Protein AF-A0A933V5P8-F1 (afdb_monomer_lite)

Sequence (43 aa):
MLNIGINGFGRIGRIASRIILTRKNLQLAAINSRASTSSHAYL

Secondary structure (DSSP, 8-state):
-EEEEEE--SHHHHHHHHHHHT-TTEEEEEEE-SS-HHHHHH-

Structure (mmCIF, N/CA/C/O backbone):
data_AF-A0A933V5P8-F1
#
_entry.id   AF-A0A933V5P8-F1
#
loop_
_atom_site.group_PDB
_atom_site.id
_atom_site.type_symbol
_atom_site.label_atom_id
_atom_site.label_alt_id
_atom_site.label_comp_id
_atom_site.label_asym_id
_atom_site.label_entity_id
_atom_site.label_seq_id
_atom_site.pdbx_PDB_ins_code
_atom_site.Cartn_x
_atom_site.Cartn_y
_atom_site.Cartn_z
_atom_site.occupancy
_atom_site.B_iso_or_equiv
_atom_site.auth_seq_id
_atom_site.auth_comp_id
_atom_site.auth_asym_id
_atom_site.auth_atom_id
_atom_site.pdbx_PDB_model_num
ATOM 1 N N . MET A 1 1 ? -15.851 5.161 6.526 1.00 86.50 1 MET A N 1
ATOM 2 C CA . MET A 1 1 ? -14.529 4.625 6.144 1.00 86.50 1 MET A CA 1
ATOM 3 C C . MET A 1 1 ? -13.968 5.535 5.064 1.00 86.50 1 MET A C 1
ATOM 5 O O . MET A 1 1 ? -14.695 5.808 4.119 1.00 86.50 1 MET A O 1
ATOM 9 N N . LEU A 1 2 ? -12.771 6.097 5.252 1.00 98.06 2 LEU A N 1
ATOM 10 C CA . LEU A 1 2 ? -12.155 7.037 4.307 1.00 98.06 2 LEU A CA 1
ATOM 11 C C . LEU A 1 2 ? -11.183 6.296 3.382 1.00 98.06 2 LEU A C 1
ATOM 13 O O . LEU A 1 2 ? -10.271 5.622 3.862 1.00 98.06 2 LEU A O 1
ATOM 17 N N . ASN A 1 3 ? -11.366 6.457 2.073 1.00 98.38 3 ASN A N 1
ATOM 18 C CA . ASN A 1 3 ? -10.524 5.837 1.053 1.00 98.38 3 ASN A CA 1
ATOM 19 C C . ASN A 1 3 ? -9.287 6.691 0.773 1.00 98.38 3 ASN A C 1
ATOM 21 O O . ASN A 1 3 ? -9.399 7.883 0.495 1.00 98.38 3 ASN A O 1
ATOM 25 N N . ILE A 1 4 ? -8.113 6.065 0.817 1.00 98.50 4 ILE A N 1
ATOM 26 C CA . ILE A 1 4 ? -6.817 6.721 0.647 1.00 98.50 4 ILE A CA 1
ATOM 27 C C . ILE A 1 4 ? -6.111 6.166 -0.589 1.00 98.50 4 ILE A C 1
ATOM 29 O O . ILE A 1 4 ? -5.950 4.954 -0.732 1.00 98.50 4 ILE A O 1
ATOM 33 N N . GLY A 1 5 ? -5.652 7.064 -1.460 1.00 98.56 5 GLY A N 1
ATOM 34 C CA . GLY A 1 5 ? -4.698 6.758 -2.523 1.00 98.56 5 GLY A CA 1
ATOM 35 C C . GLY A 1 5 ? -3.292 7.224 -2.144 1.00 98.56 5 GLY A C 1
ATOM 36 O O . GLY A 1 5 ? -3.136 8.294 -1.559 1.00 98.56 5 GLY A O 1
ATOM 37 N N . ILE A 1 6 ? -2.264 6.446 -2.488 1.00 98.56 6 ILE A N 1
ATOM 38 C CA . ILE A 1 6 ? -0.856 6.835 -2.314 1.00 98.56 6 ILE A CA 1
ATOM 39 C C . ILE A 1 6 ? -0.208 7.023 -3.686 1.00 98.56 6 ILE A C 1
ATOM 41 O O . ILE A 1 6 ? -0.118 6.075 -4.462 1.00 98.56 6 ILE A O 1
ATOM 45 N N . ASN A 1 7 ? 0.298 8.226 -3.967 1.00 98.31 7 ASN A N 1
ATOM 46 C CA . ASN A 1 7 ? 1.098 8.510 -5.157 1.00 98.31 7 ASN A CA 1
ATOM 47 C C . ASN A 1 7 ? 2.583 8.613 -4.776 1.00 98.31 7 ASN A C 1
ATOM 49 O O . ASN A 1 7 ? 3.006 9.600 -4.179 1.00 98.31 7 ASN A O 1
ATOM 53 N N . GLY A 1 8 ? 3.356 7.571 -5.091 1.00 97.94 8 GLY A N 1
ATOM 54 C CA . GLY A 1 8 ? 4.757 7.416 -4.699 1.00 97.94 8 GLY A CA 1
ATOM 55 C C . GLY A 1 8 ? 4.953 6.402 -3.567 1.00 97.94 8 GLY A C 1
ATOM 56 O O . GLY A 1 8 ? 4.971 6.751 -2.387 1.00 97.94 8 GLY A O 1
ATOM 57 N N . PHE A 1 9 ? 5.183 5.131 -3.918 1.00 98.06 9 PHE A N 1
ATOM 58 C CA . PHE A 1 9 ? 5.354 4.030 -2.951 1.00 98.06 9 PHE A CA 1
ATOM 59 C C . PHE A 1 9 ? 6.813 3.794 -2.518 1.00 98.06 9 PHE A C 1
ATOM 61 O O . PHE A 1 9 ? 7.324 2.673 -2.466 1.00 98.06 9 PHE A O 1
ATOM 68 N N . GLY A 1 10 ? 7.510 4.891 -2.219 1.00 96.50 10 GLY A N 1
ATOM 69 C CA . GLY A 1 10 ? 8.839 4.865 -1.610 1.00 96.50 10 GLY A CA 1
ATOM 70 C C . GLY A 1 10 ? 8.783 4.534 -0.115 1.00 96.50 10 GLY A C 1
ATOM 71 O O . GLY A 1 10 ? 7.801 3.998 0.393 1.00 96.50 10 GLY A O 1
ATOM 72 N N . ARG A 1 11 ? 9.830 4.908 0.626 1.00 97.25 11 ARG A N 1
ATOM 73 C CA . ARG A 1 11 ? 9.927 4.642 2.072 1.00 97.25 11 ARG A CA 1
ATOM 74 C C . ARG A 1 11 ? 8.722 5.169 2.866 1.00 97.25 11 ARG A C 1
ATOM 76 O O . ARG A 1 11 ? 8.150 4.426 3.653 1.00 97.25 11 ARG A O 1
ATOM 83 N N . ILE A 1 12 ? 8.299 6.410 2.620 1.00 98.38 12 ILE A N 1
ATOM 84 C CA . ILE A 1 12 ? 7.174 7.020 3.347 1.00 98.38 12 ILE A CA 1
ATOM 85 C C . ILE A 1 12 ? 5.830 6.418 2.930 1.00 98.38 12 ILE A C 1
ATOM 87 O O . ILE A 1 12 ? 5.047 6.059 3.802 1.00 98.38 12 ILE A O 1
ATOM 91 N N . GLY A 1 13 ? 5.581 6.224 1.630 1.00 98.25 13 GLY A N 1
ATOM 92 C CA . GLY A 1 13 ? 4.340 5.599 1.152 1.00 98.25 13 GLY A CA 1
ATOM 93 C C . GLY A 1 13 ? 4.116 4.202 1.746 1.00 98.25 13 GLY A C 1
ATOM 94 O O . GLY A 1 13 ? 3.009 3.876 2.167 1.00 98.25 13 GLY A O 1
ATOM 95 N N . ARG A 1 14 ? 5.189 3.415 1.881 1.00 97.81 14 ARG A N 1
ATOM 96 C CA . ARG A 1 14 ? 5.168 2.086 2.508 1.00 97.81 14 ARG A CA 1
ATOM 97 C C . ARG A 1 14 ? 4.935 2.101 4.021 1.00 97.81 14 ARG A C 1
ATOM 99 O O . ARG A 1 14 ? 4.345 1.169 4.562 1.00 97.81 14 ARG A O 1
ATOM 106 N N . ILE A 1 15 ? 5.414 3.121 4.729 1.00 98.44 15 ILE A N 1
ATOM 107 C CA . ILE A 1 15 ? 5.124 3.287 6.163 1.00 98.44 15 ILE A CA 1
ATOM 108 C C . ILE A 1 15 ? 3.682 3.771 6.345 1.00 98.44 15 ILE A C 1
ATOM 110 O O . ILE A 1 15 ? 2.962 3.264 7.203 1.00 98.44 15 ILE A O 1
ATOM 114 N N . ALA A 1 16 ? 3.230 4.695 5.497 1.00 98.56 16 ALA A N 1
ATOM 115 C CA . ALA A 1 16 ? 1.859 5.181 5.504 1.00 98.56 16 ALA A CA 1
ATOM 116 C C . ALA A 1 16 ? 0.855 4.044 5.259 1.00 98.56 16 ALA A C 1
ATOM 118 O O . ALA A 1 16 ? -0.112 3.942 6.008 1.00 98.56 16 ALA A O 1
ATOM 119 N N . SER A 1 17 ? 1.100 3.143 4.296 1.00 98.25 17 SER A N 1
ATOM 120 C CA . SER A 1 1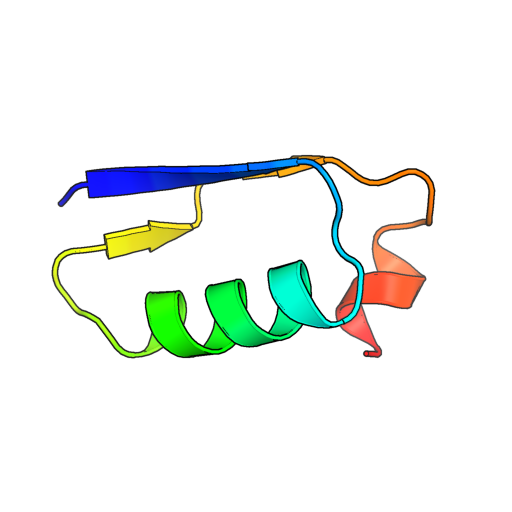7 ? 0.230 1.977 4.079 1.00 98.25 17 SER A CA 1
ATOM 121 C C . SER A 1 17 ? 0.165 1.061 5.301 1.00 98.25 17 SER A C 1
ATOM 123 O O . SER A 1 17 ? -0.928 0.655 5.683 1.00 98.25 17 SER A O 1
ATOM 125 N N . ARG A 1 18 ? 1.297 0.802 5.972 1.00 98.06 18 ARG A N 1
ATOM 126 C CA . ARG A 1 18 ? 1.336 0.025 7.226 1.00 98.06 18 ARG A CA 1
ATOM 127 C C . ARG A 1 18 ? 0.481 0.666 8.321 1.00 98.06 18 ARG A C 1
ATOM 129 O O . ARG A 1 18 ? -0.259 -0.038 8.993 1.00 98.06 18 ARG A O 1
ATOM 136 N N . ILE A 1 19 ? 0.533 1.991 8.473 1.00 98.38 19 ILE A N 1
ATOM 137 C CA . ILE A 1 19 ? -0.305 2.719 9.441 1.00 98.38 19 ILE A CA 1
ATOM 138 C C . ILE A 1 19 ? -1.783 2.680 9.034 1.00 98.38 19 ILE A C 1
ATOM 140 O O . ILE A 1 19 ? -2.647 2.513 9.886 1.00 98.38 19 ILE A O 1
ATOM 144 N N . ILE A 1 20 ? -2.099 2.832 7.746 1.00 98.38 20 ILE A N 1
ATOM 145 C CA . ILE A 1 20 ? -3.483 2.773 7.255 1.00 98.38 20 ILE A CA 1
ATOM 146 C C . ILE A 1 20 ? -4.107 1.412 7.580 1.00 98.38 20 ILE A C 1
ATOM 148 O O . ILE A 1 20 ? -5.225 1.369 8.083 1.00 98.38 20 ILE A O 1
ATOM 152 N N . LEU A 1 21 ? -3.365 0.318 7.379 1.00 97.50 21 LEU A N 1
ATOM 153 C CA . LEU A 1 21 ? -3.832 -1.046 7.648 1.00 97.50 21 LEU A CA 1
ATOM 154 C C . LEU A 1 21 ? -4.153 -1.317 9.129 1.00 97.50 21 LEU A C 1
ATOM 156 O O . LEU A 1 21 ? -4.902 -2.246 9.417 1.00 97.50 21 LEU A O 1
ATOM 160 N N . THR A 1 22 ? -3.640 -0.518 10.073 1.00 98.44 22 THR A N 1
ATOM 161 C CA . THR A 1 22 ?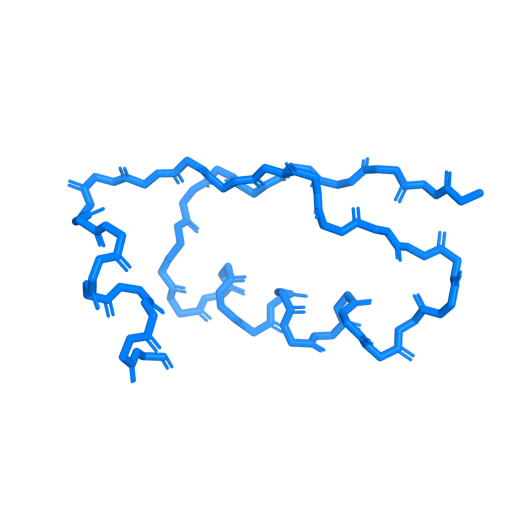 -3.964 -0.665 11.505 1.00 98.44 22 THR A CA 1
ATOM 162 C C . THR A 1 22 ? -5.171 0.165 11.948 1.00 98.44 22 THR A C 1
ATOM 164 O O . THR A 1 22 ? -5.625 0.028 13.086 1.00 98.44 22 THR A O 1
ATOM 167 N N . ARG A 1 23 ? -5.729 1.022 11.082 1.00 98.06 23 ARG A N 1
ATOM 168 C CA . ARG A 1 23 ? -6.818 1.943 11.437 1.00 98.06 23 ARG A CA 1
ATOM 169 C C . ARG A 1 23 ? -8.145 1.540 10.806 1.00 98.06 23 ARG A C 1
ATOM 171 O O . ARG A 1 23 ? -8.338 1.670 9.606 1.00 98.06 23 ARG A O 1
ATOM 178 N N . LYS A 1 24 ? -9.119 1.173 11.646 1.00 96.94 24 LYS A N 1
ATOM 179 C CA . LYS A 1 24 ? -10.461 0.720 11.220 1.00 96.94 24 LYS A CA 1
ATOM 180 C C . LYS A 1 24 ? -11.272 1.753 10.428 1.00 96.94 24 LYS A C 1
ATOM 182 O O . LYS A 1 24 ? -12.228 1.391 9.754 1.00 96.94 24 LYS A O 1
ATOM 187 N N . ASN A 1 25 ? -10.945 3.041 10.537 1.00 98.19 25 ASN A N 1
ATOM 188 C CA . ASN A 1 25 ? -11.651 4.109 9.829 1.00 98.19 25 ASN A CA 1
ATOM 189 C C . ASN A 1 25 ? -11.035 4.457 8.463 1.00 98.19 25 ASN A C 1
ATOM 191 O O . ASN A 1 25 ? -11.620 5.280 7.753 1.00 98.19 25 ASN A O 1
ATOM 195 N N . LEU A 1 26 ? -9.900 3.855 8.092 1.00 98.44 26 LEU A N 1
ATOM 196 C CA . LEU A 1 26 ? -9.177 4.117 6.848 1.00 98.44 26 LEU A CA 1
ATOM 197 C C . LEU A 1 26 ? -9.130 2.865 5.968 1.00 98.44 26 LEU A C 1
ATOM 199 O O . LEU A 1 26 ? -9.042 1.747 6.464 1.00 98.44 26 LEU A O 1
ATOM 203 N N . GLN A 1 27 ? -9.130 3.068 4.654 1.00 98.38 27 GLN A N 1
ATOM 204 C CA . GLN A 1 27 ? -8.959 2.009 3.666 1.00 98.38 27 GLN A CA 1
ATOM 205 C C . GLN A 1 27 ? -7.957 2.459 2.603 1.00 98.38 27 GLN A C 1
ATOM 207 O O . GLN A 1 27 ? -8.123 3.513 1.989 1.00 98.38 27 GLN A O 1
ATOM 212 N N . LEU A 1 28 ? -6.911 1.664 2.366 1.00 98.12 28 LEU A N 1
ATOM 213 C CA . LEU A 1 28 ? -5.984 1.898 1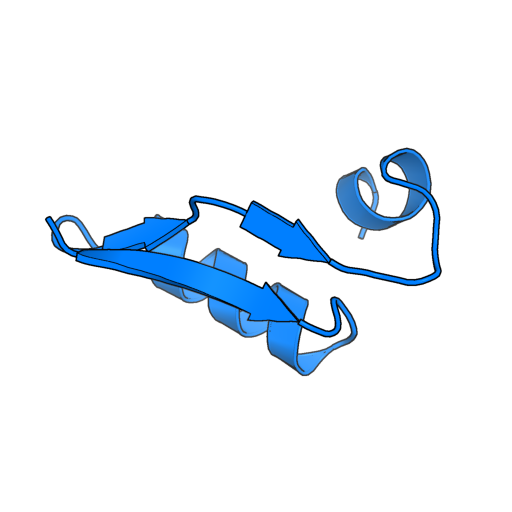.259 1.00 98.12 28 LEU A CA 1
ATOM 214 C C . LEU A 1 28 ? -6.638 1.413 -0.040 1.00 98.12 28 LEU A C 1
ATOM 216 O O . LEU A 1 28 ? -6.809 0.214 -0.232 1.00 98.12 28 LEU A O 1
ATOM 220 N N . ALA A 1 29 ? -7.026 2.347 -0.904 1.00 98.38 29 ALA A N 1
ATOM 221 C CA . ALA A 1 29 ? -7.794 2.064 -2.113 1.00 98.38 29 ALA A CA 1
ATOM 222 C C . ALA A 1 29 ? -6.916 1.918 -3.363 1.00 98.38 29 ALA A C 1
ATOM 224 O O . ALA A 1 29 ? -7.246 1.140 -4.253 1.00 98.38 29 ALA A O 1
ATOM 225 N N . ALA A 1 30 ? -5.803 2.656 -3.444 1.00 98.25 30 ALA A N 1
ATOM 226 C CA . ALA A 1 30 ? -4.913 2.613 -4.601 1.00 98.25 30 ALA A CA 1
ATOM 227 C C . ALA A 1 30 ? -3.475 3.012 -4.251 1.00 98.25 30 ALA A C 1
ATOM 229 O O . ALA A 1 30 ? -3.228 3.830 -3.361 1.00 98.25 30 ALA A O 1
ATOM 230 N N . ILE A 1 31 ? -2.525 2.468 -5.011 1.00 98.19 31 ILE A N 1
ATOM 231 C CA . ILE A 1 31 ? -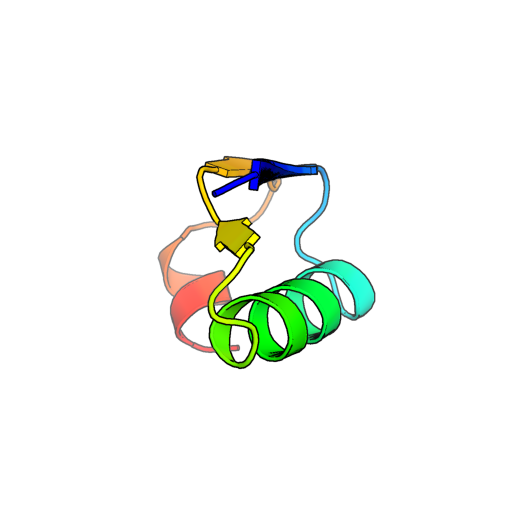1.114 2.856 -4.987 1.00 98.19 31 ILE A CA 1
ATOM 232 C C . ILE A 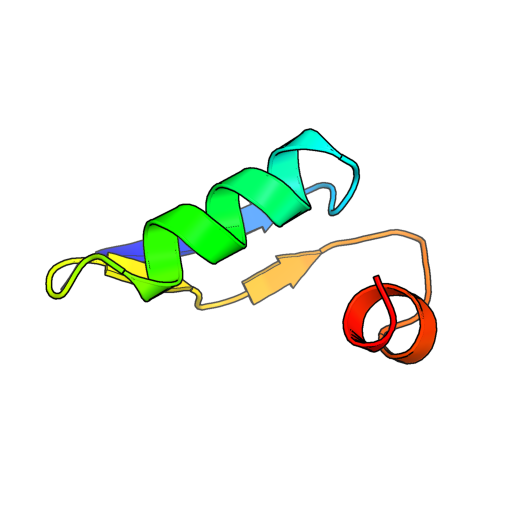1 31 ? -0.681 3.143 -6.426 1.00 98.19 31 ILE A C 1
ATOM 234 O O . ILE A 1 31 ? -0.854 2.299 -7.300 1.00 98.19 31 ILE A O 1
ATOM 238 N N . ASN A 1 32 ? -0.071 4.305 -6.658 1.00 98.06 32 ASN A N 1
ATOM 239 C CA . ASN A 1 32 ? 0.633 4.632 -7.893 1.00 98.06 32 ASN A CA 1
ATOM 240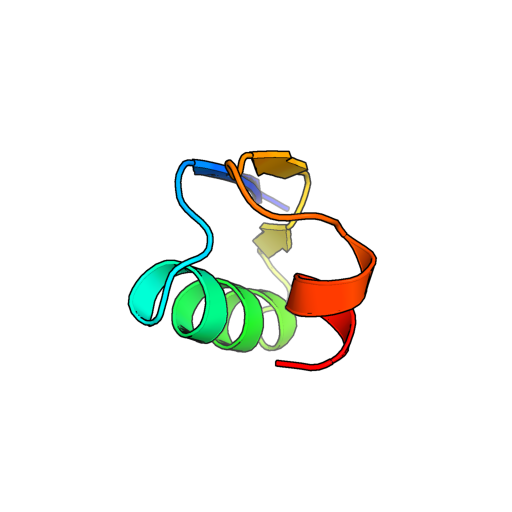 C C . ASN A 1 32 ? 2.145 4.686 -7.635 1.00 98.06 32 ASN A C 1
ATOM 242 O O . ASN A 1 32 ? 2.606 5.315 -6.677 1.00 98.06 32 ASN A O 1
ATOM 246 N N . SER A 1 33 ? 2.932 4.024 -8.481 1.00 97.50 33 SER A N 1
ATOM 247 C CA . SER A 1 33 ? 4.390 3.978 -8.366 1.00 97.50 33 SER A CA 1
ATOM 248 C C . SER A 1 33 ? 5.038 3.635 -9.705 1.00 97.50 33 SER A C 1
ATOM 250 O O . SER A 1 33 ? 4.414 3.014 -10.557 1.00 97.50 33 SER A O 1
ATOM 252 N N . ARG A 1 34 ? 6.311 4.012 -9.875 1.00 96.88 34 ARG A N 1
ATOM 253 C CA . ARG A 1 34 ? 7.090 3.698 -11.087 1.00 96.88 34 ARG A CA 1
ATOM 254 C C . ARG A 1 34 ? 7.647 2.271 -11.102 1.00 96.88 34 ARG A C 1
ATOM 256 O O . ARG A 1 34 ? 8.022 1.788 -12.162 1.00 96.88 34 ARG A O 1
ATOM 263 N N . ALA A 1 35 ? 7.758 1.628 -9.939 1.00 95.69 35 ALA A N 1
ATOM 264 C CA . ALA A 1 35 ? 8.253 0.255 -9.821 1.00 95.69 35 ALA A CA 1
ATOM 265 C C . ALA A 1 35 ? 7.106 -0.765 -9.864 1.00 95.69 35 ALA A C 1
ATOM 267 O O . ALA A 1 35 ? 5.965 -0.428 -9.541 1.00 95.69 35 ALA A O 1
ATOM 268 N N . SER A 1 36 ? 7.428 -2.005 -10.239 1.00 96.12 36 SER A N 1
ATOM 269 C CA . SER A 1 36 ? 6.455 -3.089 -10.379 1.00 96.12 36 SER A CA 1
ATOM 270 C C . SER A 1 36 ? 5.768 -3.432 -9.056 1.00 96.12 36 SER A C 1
ATOM 272 O O . SER A 1 36 ? 6.326 -3.278 -7.967 1.00 96.12 36 SER A O 1
ATOM 274 N N . THR A 1 37 ? 4.555 -3.971 -9.156 1.00 94.81 37 THR A N 1
ATOM 275 C CA . THR A 1 37 ? 3.788 -4.464 -8.005 1.00 94.81 37 THR A CA 1
ATOM 276 C C . THR A 1 37 ? 4.535 -5.555 -7.241 1.00 94.81 37 THR A C 1
ATOM 278 O O . THR A 1 37 ? 4.524 -5.541 -6.015 1.00 94.81 37 THR A O 1
ATOM 281 N N . SER A 1 38 ? 5.249 -6.445 -7.940 1.00 96.81 38 SER A N 1
ATOM 282 C CA . SER A 1 38 ? 6.069 -7.497 -7.326 1.00 96.81 38 SER A CA 1
ATOM 283 C C . SER A 1 38 ? 7.166 -6.944 -6.413 1.00 96.81 38 SER A C 1
ATOM 285 O O . SER A 1 38 ? 7.376 -7.474 -5.326 1.00 96.81 38 SER A O 1
ATOM 287 N N . SER A 1 39 ? 7.821 -5.844 -6.803 1.00 95.75 39 SER A N 1
ATOM 288 C CA . SER A 1 39 ? 8.825 -5.187 -5.961 1.00 95.75 39 SER A CA 1
ATOM 289 C C . SER A 1 39 ? 8.199 -4.617 -4.687 1.00 95.75 39 SER A C 1
ATOM 291 O O . SER A 1 39 ? 8.749 -4.785 -3.604 1.00 95.75 39 SER A O 1
ATOM 293 N N . HIS A 1 40 ? 7.029 -3.989 -4.797 1.00 94.69 40 HIS A N 1
ATOM 294 C CA . HIS A 1 40 ? 6.331 -3.403 -3.649 1.00 94.69 40 HIS A CA 1
ATOM 295 C C . HIS A 1 40 ? 5.702 -4.433 -2.721 1.00 94.69 40 HIS A C 1
ATOM 297 O O . HIS A 1 40 ? 5.578 -4.160 -1.536 1.00 94.69 40 HIS A O 1
ATOM 303 N N . ALA A 1 41 ? 5.302 -5.592 -3.241 1.00 93.62 41 ALA A N 1
ATOM 304 C CA . ALA A 1 41 ? 4.798 -6.691 -2.426 1.00 93.62 41 ALA A CA 1
ATOM 305 C C . ALA A 1 41 ? 5.908 -7.332 -1.578 1.00 93.62 41 ALA A C 1
ATOM 307 O O . ALA A 1 41 ? 5.636 -7.835 -0.493 1.00 93.62 41 ALA A O 1
ATOM 308 N N . TYR A 1 42 ? 7.151 -7.302 -2.069 1.00 96.06 42 TYR A N 1
ATOM 309 C CA . TYR A 1 42 ? 8.317 -7.813 -1.351 1.00 96.06 42 TYR A CA 1
ATOM 310 C C . TYR A 1 42 ? 8.821 -6.862 -0.243 1.00 96.06 42 TYR A C 1
ATOM 312 O O . TYR A 1 42 ? 9.361 -7.328 0.758 1.00 96.06 42 TYR A O 1
ATOM 320 N N . LEU A 1 43 ? 8.662 -5.540 -0.413 1.00 91.25 43 LEU A N 1
ATOM 321 C CA . LEU A 1 43 ? 9.214 -4.480 0.459 1.00 91.25 43 LEU A CA 1
ATOM 322 C C . LEU A 1 43 ? 8.234 -3.952 1.524 1.00 91.25 43 LEU A C 1
ATOM 324 O O . LEU A 1 43 ? 8.693 -3.572 2.629 1.00 91.25 43 LEU A O 1
#

pLDDT: mean 97.15, std 2.23, range [86.5, 98.56]

Foldseek 3Di:
DAEDEAEACPPVVLVVVVVQVVDPVYDDDYYHYPDDPVVSVVD

Radius of gyration: 10.25 Å; chains: 1; bounding box: 24×16×23 Å